Protein AF-Q4R3P5-F1 (afdb_monomer_lite)

Organism: Macaca fascicularis (NCBI:txid9541)

Radius of gyration: 14.94 Å; chains: 1; bounding box: 33×19×39 Å

Sequence (70 aa):
MIRKEAYVHKSVMEELKRIIDDSEITKEDDALWPPPDRVGRQELEIAIGDEHISFTTSKIGSLIDVNQSK

Structure (mmCIF, N/CA/C/O backbone):
data_AF-Q4R3P5-F1
#
_entry.id   AF-Q4R3P5-F1
#
loop_
_atom_site.group_PDB
_atom_site.id
_atom_site.type_symbol
_atom_site.label_atom_id
_atom_site.label_alt_id
_atom_site.label_comp_id
_atom_site.label_asym_id
_atom_site.label_entity_id
_atom_site.label_seq_id
_atom_site.pdbx_PDB_ins_code
_atom_site.Cartn_x
_atom_site.Cartn_y
_atom_site.Cartn_z
_atom_site.occupancy
_atom_site.B_iso_or_equiv
_atom_site.auth_seq_id
_atom_site.auth_comp_id
_atom_site.auth_asym_id
_atom_site.auth_atom_id
_atom_site.pdbx_PDB_model_num
ATOM 1 N N . MET A 1 1 ? 19.796 -3.066 15.131 1.00 84.06 1 MET A N 1
ATOM 2 C CA . MET A 1 1 ? 18.424 -3.552 14.866 1.00 84.06 1 MET A CA 1
ATOM 3 C C . MET A 1 1 ? 17.480 -2.791 15.782 1.00 84.06 1 MET A C 1
ATOM 5 O O . MET A 1 1 ? 17.734 -2.768 16.978 1.00 84.06 1 MET A O 1
ATOM 9 N N . ILE A 1 2 ? 16.464 -2.117 15.241 1.00 96.69 2 ILE A N 1
ATOM 10 C CA . ILE A 1 2 ? 15.464 -1.383 16.032 1.00 96.69 2 ILE A CA 1
ATOM 11 C C . ILE A 1 2 ? 14.151 -2.162 15.924 1.00 96.69 2 ILE A C 1
ATOM 13 O O . ILE A 1 2 ? 13.654 -2.346 14.819 1.00 96.69 2 ILE A O 1
ATOM 17 N N . ARG A 1 3 ? 13.608 -2.627 17.054 1.00 97.94 3 ARG A N 1
ATOM 18 C CA . ARG A 1 3 ? 12.325 -3.344 17.143 1.00 97.94 3 ARG A CA 1
ATOM 19 C C . ARG A 1 3 ? 11.504 -2.710 18.262 1.00 97.94 3 ARG A C 1
ATOM 21 O O . ARG A 1 3 ? 11.992 -2.623 19.386 1.00 97.94 3 ARG A O 1
ATOM 28 N N . LYS A 1 4 ? 10.307 -2.216 17.948 1.00 97.94 4 LYS A N 1
ATOM 29 C CA . LYS A 1 4 ? 9.401 -1.550 18.895 1.00 97.94 4 LYS A CA 1
ATOM 30 C C . LYS A 1 4 ?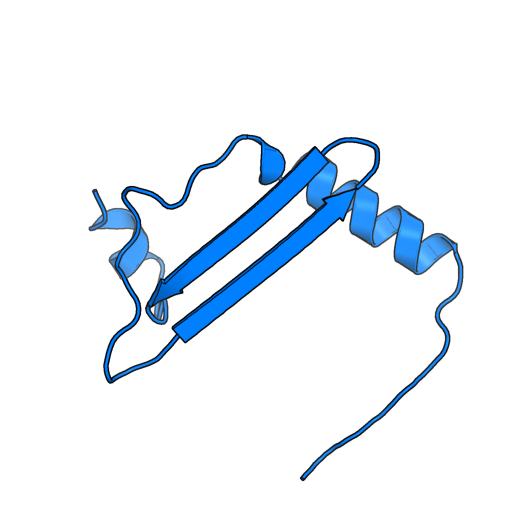 7.976 -2.010 18.631 1.00 97.94 4 LYS A C 1
ATOM 32 O O . LYS A 1 4 ? 7.593 -2.165 17.478 1.00 97.94 4 LYS A O 1
ATOM 37 N N . GLU A 1 5 ? 7.215 -2.186 19.698 1.00 98.25 5 GLU A N 1
ATOM 38 C CA . GLU A 1 5 ? 5.803 -2.553 19.663 1.00 98.25 5 GLU A CA 1
ATOM 39 C C . GLU A 1 5 ? 5.053 -1.636 20.631 1.00 98.25 5 GLU A C 1
ATOM 41 O O . GLU A 1 5 ? 5.580 -1.279 21.689 1.00 98.25 5 GLU A O 1
ATOM 46 N N . ALA A 1 6 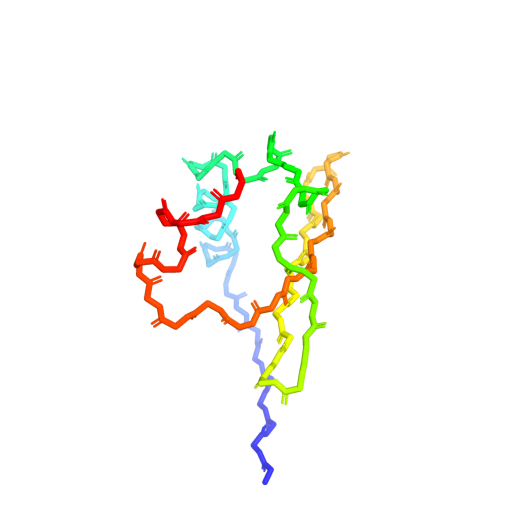? 3.849 -1.216 20.250 1.00 98.44 6 ALA A N 1
ATOM 47 C CA . ALA A 1 6 ? 2.981 -0.381 21.067 1.00 98.44 6 ALA A CA 1
ATOM 48 C C . ALA A 1 6 ? 1.520 -0.633 20.690 1.00 98.44 6 ALA A C 1
ATOM 50 O O . ALA A 1 6 ? 1.210 -0.940 19.540 1.00 98.44 6 ALA A O 1
ATOM 51 N N . TYR A 1 7 ? 0.626 -0.454 21.658 1.00 98.50 7 TYR A N 1
ATOM 52 C CA . TYR A 1 7 ? -0.805 -0.395 21.396 1.00 98.50 7 TYR A CA 1
ATOM 53 C C . TYR A 1 7 ? -1.183 1.028 20.998 1.00 98.50 7 TYR A C 1
ATOM 55 O O . TYR A 1 7 ? -0.719 1.994 21.606 1.00 98.50 7 TYR A O 1
ATOM 63 N N . VAL A 1 8 ? -2.043 1.152 19.994 1.00 98.50 8 VAL A N 1
ATOM 64 C CA . VAL A 1 8 ? -2.590 2.436 19.555 1.00 98.50 8 VAL A CA 1
ATOM 65 C C . VAL A 1 8 ? -4.055 2.543 19.951 1.00 98.50 8 VAL A C 1
ATOM 67 O O . VAL A 1 8 ? -4.770 1.546 20.049 1.00 98.50 8 VAL A O 1
ATOM 70 N N . HIS A 1 9 ? -4.507 3.768 20.198 1.00 98.81 9 HIS A N 1
ATOM 71 C CA . HIS A 1 9 ? -5.917 4.023 20.457 1.00 98.81 9 HIS A CA 1
ATOM 72 C C . HIS A 1 9 ? -6.754 3.778 19.191 1.00 98.81 9 HIS A C 1
ATOM 74 O O . HIS A 1 9 ? -6.266 3.948 18.073 1.00 98.81 9 HIS A O 1
ATOM 80 N N . LYS A 1 10 ? -8.040 3.445 19.360 1.00 98.56 10 LYS A N 1
ATOM 81 C CA . LYS A 1 10 ? -8.971 3.194 18.248 1.00 98.56 10 LYS A CA 1
ATOM 82 C C . LYS A 1 10 ? -9.017 4.346 17.237 1.00 98.56 10 LYS A C 1
ATOM 84 O O . LYS A 1 10 ? -9.060 4.087 16.044 1.00 98.56 10 LYS A O 1
ATOM 89 N N . SER A 1 11 ? -8.921 5.593 17.701 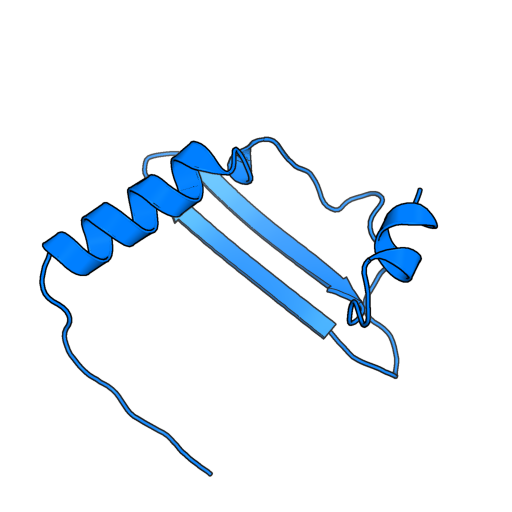1.00 98.62 11 SER A N 1
ATOM 90 C CA . SER A 1 11 ? -8.911 6.780 16.831 1.00 98.62 11 SER A CA 1
ATOM 91 C C . SER A 1 11 ? -7.748 6.795 15.833 1.00 98.62 11 SER A C 1
ATOM 93 O O . SER A 1 11 ? -7.901 7.316 14.738 1.00 98.62 11 SER A O 1
ATOM 95 N N . VAL A 1 12 ? -6.596 6.205 16.178 1.00 98.75 12 VAL A N 1
ATOM 96 C CA . VAL A 1 12 ? -5.459 6.062 15.251 1.00 98.75 12 VAL A CA 1
ATOM 97 C C . VAL A 1 12 ? -5.814 5.080 14.137 1.00 98.75 12 VAL A C 1
ATOM 9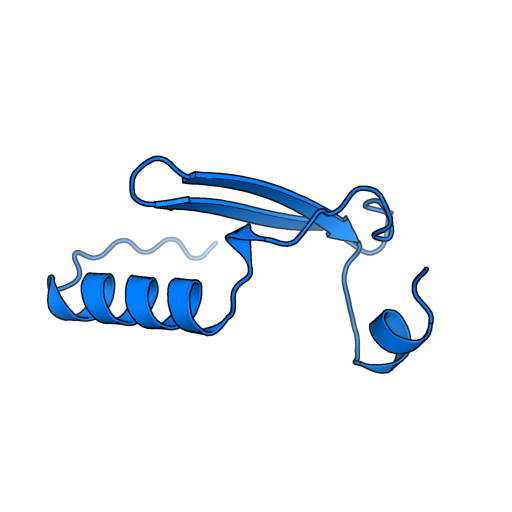9 O O . VAL A 1 12 ? -5.522 5.329 12.973 1.00 98.75 12 VAL A O 1
ATOM 102 N N . MET A 1 13 ? -6.480 3.978 14.489 1.00 98.44 13 MET A N 1
ATOM 103 C CA . MET A 1 13 ? -6.940 2.991 13.512 1.00 98.44 13 MET A CA 1
ATOM 104 C C . MET A 1 13 ? -8.049 3.549 12.615 1.00 98.44 13 MET A C 1
ATOM 106 O O . MET A 1 13 ? -8.069 3.246 11.430 1.00 98.44 13 MET A O 1
ATOM 110 N N . GLU A 1 14 ? -8.969 4.346 13.160 1.00 98.56 14 GLU A N 1
ATOM 111 C CA . GLU A 1 14 ? -10.033 5.002 12.386 1.00 98.56 14 GLU A CA 1
ATOM 112 C C . GLU A 1 14 ? -9.464 6.013 11.388 1.00 98.56 14 GLU A C 1
ATOM 114 O O . GLU A 1 14 ? -9.871 6.017 10.231 1.00 98.56 14 GLU A O 1
ATOM 119 N N . GLU A 1 15 ? -8.470 6.801 11.797 1.00 98.69 15 GLU A N 1
ATOM 120 C CA . GLU A 1 15 ? -7.794 7.740 10.899 1.00 98.69 15 GLU A CA 1
ATOM 121 C C . GLU A 1 15 ? -6.981 7.027 9.813 1.00 98.69 15 GLU A C 1
ATOM 123 O O . GLU A 1 15 ? -6.996 7.447 8.659 1.00 98.69 15 GLU A O 1
ATOM 128 N N . LEU A 1 16 ? -6.315 5.915 10.144 1.00 98.56 16 LEU A N 1
ATOM 129 C CA . LEU A 1 16 ? -5.613 5.108 9.145 1.00 98.56 16 LEU A CA 1
ATOM 130 C C . LEU A 1 16 ? -6.579 4.563 8.083 1.00 98.56 16 LEU A C 1
ATOM 132 O O . LEU A 1 16 ? -6.260 4.608 6.900 1.00 98.56 16 LEU A O 1
ATOM 136 N N . LYS A 1 17 ? -7.766 4.099 8.494 1.00 98.44 17 LYS A N 1
ATOM 137 C CA . LYS A 1 17 ? -8.823 3.678 7.562 1.00 98.44 17 LYS A CA 1
ATOM 138 C C . LYS A 1 17 ? -9.297 4.839 6.694 1.00 98.44 17 LYS A C 1
ATOM 140 O O . LYS A 1 17 ? -9.325 4.686 5.485 1.00 98.44 17 LYS A O 1
ATOM 145 N N . ARG A 1 18 ? -9.557 6.012 7.288 1.00 98.50 18 ARG A N 1
ATOM 146 C CA . ARG A 1 18 ? -9.943 7.219 6.538 1.00 98.50 18 ARG A CA 1
ATOM 147 C C . ARG A 1 18 ? -8.914 7.573 5.459 1.00 98.50 18 ARG A C 1
ATOM 149 O O . ARG A 1 18 ? -9.297 7.874 4.341 1.00 98.50 18 ARG A O 1
ATOM 156 N N . ILE A 1 19 ? -7.617 7.511 5.774 1.00 98.75 19 ILE A N 1
ATOM 157 C CA . ILE A 1 19 ? -6.541 7.775 4.803 1.00 98.75 19 ILE A CA 1
ATOM 158 C C . ILE A 1 19 ? -6.552 6.751 3.657 1.00 98.75 19 ILE A C 1
ATOM 160 O O . ILE A 1 19 ? -6.351 7.134 2.507 1.00 98.75 19 ILE A O 1
ATOM 164 N N . ILE A 1 20 ? -6.775 5.467 3.960 1.00 98.38 20 ILE A N 1
ATOM 165 C CA . ILE A 1 20 ? -6.870 4.399 2.952 1.00 98.38 20 ILE A CA 1
ATOM 166 C C . ILE A 1 20 ? -8.086 4.632 2.050 1.00 98.38 20 ILE A C 1
ATOM 168 O O . ILE A 1 20 ? -7.925 4.676 0.831 1.00 98.38 20 ILE A O 1
ATOM 172 N N . ASP A 1 21 ? -9.260 4.855 2.640 1.00 97.50 21 ASP A N 1
ATOM 173 C CA . ASP A 1 21 ? -10.516 5.077 1.918 1.00 97.50 21 ASP A CA 1
ATOM 174 C C . ASP A 1 21 ? -10.423 6.316 1.008 1.00 97.50 21 ASP A C 1
ATOM 176 O O . ASP A 1 21 ? -10.739 6.240 -0.179 1.00 97.50 21 ASP A O 1
ATOM 180 N N . ASP A 1 22 ? -9.910 7.439 1.530 1.00 98.50 22 ASP A N 1
ATOM 181 C CA . ASP A 1 22 ? -9.753 8.697 0.784 1.00 98.50 22 ASP A CA 1
ATOM 182 C C . ASP A 1 22 ? -8.741 8.584 -0.372 1.00 98.50 22 ASP A C 1
ATOM 184 O O . ASP A 1 22 ? -8.817 9.347 -1.335 1.00 98.50 22 ASP A O 1
ATOM 188 N N . SER A 1 23 ? -7.773 7.665 -0.275 1.00 98.44 23 SER A N 1
ATOM 189 C CA . SER A 1 23 ? -6.762 7.447 -1.319 1.00 98.44 23 SER A CA 1
ATOM 190 C C . SER A 1 23 ? -7.259 6.607 -2.494 1.00 98.44 23 SER A C 1
ATOM 192 O O . SER A 1 23 ? -6.586 6.563 -3.518 1.00 98.44 23 SER A O 1
ATOM 194 N N . GLU A 1 24 ? -8.393 5.916 -2.330 1.00 98.12 24 GLU A N 1
ATOM 195 C CA . GLU A 1 24 ? -8.951 4.965 -3.300 1.00 98.12 24 GLU A CA 1
ATOM 196 C C . GLU A 1 24 ? -7.992 3.830 -3.714 1.00 98.12 24 GLU A C 1
ATOM 198 O O . GLU A 1 24 ? -8.233 3.140 -4.701 1.00 98.12 24 GLU A O 1
ATOM 203 N N . ILE A 1 25 ? -6.933 3.580 -2.935 1.00 98.19 25 ILE A N 1
ATOM 204 C CA . ILE A 1 25 ? -5.862 2.626 -3.260 1.00 98.19 25 ILE A CA 1
ATOM 205 C C . ILE A 1 25 ? -6.355 1.185 -3.469 1.00 98.19 25 ILE A C 1
ATOM 207 O O . ILE A 1 25 ? -5.703 0.409 -4.160 1.00 98.19 25 ILE A O 1
ATOM 211 N N . THR A 1 26 ? -7.510 0.816 -2.907 1.00 97.56 26 THR A N 1
ATOM 212 C CA . THR A 1 26 ? -8.122 -0.510 -3.094 1.00 97.56 26 THR A CA 1
ATOM 213 C C . THR A 1 26 ? -8.718 -0.720 -4.489 1.00 97.56 26 THR A C 1
ATOM 215 O O . THR A 1 26 ? -9.029 -1.852 -4.850 1.00 97.56 26 THR A O 1
ATOM 218 N N . LYS A 1 27 ? -8.845 0.345 -5.292 1.00 97.06 27 LYS A N 1
ATOM 219 C CA . LYS A 1 27 ? -9.293 0.294 -6.693 1.00 97.06 27 LYS A CA 1
ATOM 220 C C . LYS A 1 27 ? -8.143 0.145 -7.694 1.00 97.06 27 LYS A C 1
ATOM 222 O O . LYS A 1 27 ? -8.410 -0.030 -8.882 1.00 97.06 27 LYS A O 1
ATOM 227 N N . GLU A 1 28 ? -6.900 0.247 -7.231 1.00 97.94 28 GLU A N 1
ATOM 228 C CA . GLU A 1 28 ? -5.699 0.150 -8.060 1.00 97.94 28 GLU A CA 1
ATOM 229 C C . GLU A 1 28 ? -5.223 -1.302 -8.214 1.00 97.94 28 GLU A C 1
ATOM 231 O O . GLU A 1 28 ? -5.594 -2.185 -7.440 1.00 97.94 28 GLU A O 1
ATOM 236 N N . ASP A 1 29 ? -4.375 -1.540 -9.214 1.00 97.75 29 ASP A N 1
ATOM 237 C CA . ASP A 1 29 ? -3.777 -2.844 -9.503 1.00 97.75 29 ASP A CA 1
ATOM 238 C C . ASP A 1 29 ? -2.314 -2.668 -9.935 1.00 97.75 29 ASP A C 1
ATOM 240 O O . ASP A 1 29 ? -1.977 -1.763 -10.707 1.00 97.75 29 ASP A O 1
ATOM 244 N N . ASP A 1 30 ? -1.427 -3.521 -9.423 1.00 98.25 30 ASP A N 1
ATOM 245 C CA . ASP A 1 30 ? 0.014 -3.412 -9.644 1.00 98.25 30 ASP A CA 1
ATOM 246 C C . ASP A 1 30 ? 0.516 -4.177 -10.880 1.00 98.25 30 ASP A C 1
ATOM 248 O O . ASP A 1 30 ? 1.721 -4.180 -11.142 1.00 98.25 30 ASP A O 1
ATOM 252 N N . ALA A 1 31 ? -0.359 -4.770 -11.706 1.00 97.94 31 ALA A N 1
ATOM 253 C CA . ALA A 1 31 ? 0.054 -5.600 -12.844 1.00 97.94 31 ALA A CA 1
ATOM 254 C C . ALA A 1 31 ? 0.913 -4.863 -13.886 1.00 97.94 31 ALA A C 1
ATOM 256 O O . ALA A 1 31 ? 1.639 -5.500 -14.658 1.00 97.94 31 ALA A O 1
ATOM 257 N N . LEU A 1 32 ? 0.828 -3.531 -13.940 1.00 97.81 32 LEU A N 1
ATOM 258 C CA . LEU A 1 32 ? 1.632 -2.689 -14.833 1.00 97.81 32 LEU A CA 1
ATOM 259 C C . LEU A 1 32 ? 2.784 -1.966 -14.125 1.00 97.81 32 LEU A C 1
ATOM 261 O O . LEU A 1 32 ? 3.575 -1.288 -14.789 1.00 97.81 32 LEU A O 1
ATOM 265 N N . TRP A 1 33 ? 2.905 -2.107 -12.805 1.00 98.00 33 TRP A N 1
ATOM 266 C CA . TRP A 1 33 ? 3.946 -1.439 -12.037 1.00 98.00 33 TRP A CA 1
ATOM 267 C C . TRP A 1 33 ? 5.314 -2.100 -12.278 1.00 98.00 33 TRP A C 1
ATOM 269 O O . TRP A 1 33 ? 5.398 -3.280 -12.638 1.00 98.00 33 TRP A O 1
ATOM 279 N N . PRO A 1 34 ? 6.427 -1.362 -12.112 1.00 97.69 34 PRO A N 1
ATOM 280 C CA . PRO A 1 34 ? 7.759 -1.939 -12.245 1.00 97.69 34 PRO A CA 1
ATOM 281 C C . PRO A 1 34 ? 7.980 -3.081 -11.236 1.00 97.69 34 PRO A C 1
ATOM 283 O O . PRO A 1 34 ? 7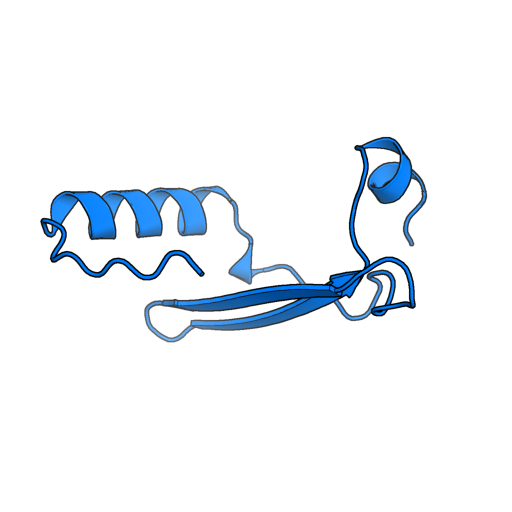.817 -2.865 -10.035 1.00 97.69 34 PRO A O 1
ATOM 286 N N . PRO A 1 35 ? 8.403 -4.282 -11.666 1.00 97.44 35 PRO A N 1
ATOM 287 C CA . PRO A 1 35 ? 8.640 -5.389 -10.745 1.00 97.44 35 PRO A CA 1
ATOM 288 C C . PRO A 1 35 ? 9.869 -5.118 -9.858 1.00 97.44 35 PRO A C 1
ATOM 290 O O . PRO A 1 35 ? 10.768 -4.384 -10.276 1.00 97.44 35 PRO A O 1
ATOM 293 N N . PRO A 1 36 ? 9.971 -5.744 -8.670 1.00 97.94 36 PRO A N 1
ATOM 294 C CA . PRO A 1 36 ? 11.136 -5.612 -7.798 1.00 97.94 36 PRO A CA 1
ATOM 295 C C . PRO A 1 36 ? 12.458 -5.925 -8.498 1.00 97.94 36 PRO A C 1
ATOM 297 O O . PRO A 1 36 ? 12.551 -6.854 -9.304 1.00 97.94 36 PRO A O 1
ATOM 300 N N . ASP A 1 37 ? 13.507 -5.197 -8.126 1.00 95.94 37 ASP A N 1
ATOM 301 C CA . ASP A 1 37 ? 14.829 -5.336 -8.729 1.00 95.94 37 ASP A CA 1
ATOM 302 C C . ASP A 1 37 ? 15.960 -5.321 -7.680 1.00 95.94 37 ASP A C 1
ATOM 304 O O . ASP A 1 37 ? 15.748 -5.435 -6.471 1.00 95.94 37 ASP A O 1
ATOM 308 N N . ARG A 1 38 ? 17.209 -5.210 -8.152 1.00 95.94 38 ARG A N 1
ATOM 309 C CA . ARG A 1 38 ? 18.409 -5.158 -7.299 1.00 95.94 38 ARG A CA 1
ATOM 310 C C . ARG A 1 38 ? 18.517 -3.896 -6.430 1.00 95.94 38 ARG A C 1
ATOM 312 O O . ARG A 1 38 ? 19.306 -3.891 -5.490 1.00 95.94 38 ARG A O 1
ATOM 319 N N . VAL A 1 39 ? 17.825 -2.815 -6.790 1.00 95.25 39 VAL A N 1
ATOM 320 C CA . VAL A 1 39 ? 17.823 -1.526 -6.082 1.00 95.25 39 VAL A CA 1
ATOM 321 C C . VAL A 1 39 ? 16.868 -1.590 -4.899 1.00 95.25 39 VAL A C 1
ATOM 323 O O . VAL A 1 39 ? 17.193 -1.077 -3.824 1.00 95.25 39 VAL A O 1
ATOM 326 N N . GLY A 1 40 ? 15.715 -2.236 -5.068 1.00 96.44 40 GLY A N 1
ATOM 327 C CA . GLY A 1 40 ? 14.830 -2.496 -3.947 1.00 96.44 40 GLY A CA 1
ATOM 328 C C . GLY A 1 40 ? 13.480 -3.097 -4.303 1.00 96.44 40 GLY A C 1
ATOM 329 O O . GLY A 1 40 ? 13.144 -3.352 -5.457 1.00 96.44 40 GLY A O 1
ATOM 330 N N . ARG A 1 41 ? 12.711 -3.309 -3.237 1.00 97.81 41 ARG A N 1
ATOM 331 C CA . ARG A 1 41 ? 11.361 -3.861 -3.233 1.00 97.81 41 ARG A CA 1
ATOM 332 C C . ARG A 1 41 ? 10.521 -3.057 -2.250 1.00 97.81 41 ARG A C 1
ATOM 334 O O . ARG A 1 41 ? 10.993 -2.764 -1.149 1.00 97.81 41 ARG A O 1
ATOM 341 N N . GLN A 1 42 ? 9.306 -2.713 -2.646 1.00 98.56 42 GLN A N 1
ATOM 342 C CA . GLN A 1 42 ? 8.281 -2.148 -1.777 1.00 98.56 42 GLN A CA 1
ATOM 343 C C . GLN A 1 42 ? 7.064 -3.066 -1.803 1.00 98.56 42 GLN A C 1
ATOM 345 O O . GLN A 1 42 ? 6.715 -3.601 -2.854 1.00 98.56 42 GLN A O 1
ATOM 350 N N . GLU A 1 43 ? 6.451 -3.253 -0.640 1.00 98.50 43 GLU A N 1
ATOM 351 C CA . GLU A 1 43 ? 5.267 -4.088 -0.457 1.00 98.50 43 GLU A CA 1
ATOM 352 C C . GLU A 1 43 ? 4.226 -3.290 0.316 1.00 98.50 43 GLU A C 1
ATOM 354 O O . GLU A 1 43 ? 4.561 -2.604 1.289 1.00 98.50 43 GLU A O 1
ATOM 359 N N . LEU A 1 44 ? 2.975 -3.386 -0.117 1.00 98.50 44 LEU A N 1
ATOM 360 C CA . LEU A 1 44 ? 1.829 -2.838 0.591 1.00 98.50 44 LEU A CA 1
ATOM 361 C C . LEU A 1 44 ? 0.733 -3.895 0.600 1.00 98.50 44 LEU A C 1
ATOM 363 O O . LEU A 1 44 ? 0.278 -4.323 -0.454 1.00 98.50 44 LEU A O 1
ATOM 367 N N . GLU A 1 45 ? 0.306 -4.302 1.788 1.00 98.50 45 GLU A N 1
ATOM 368 C CA . GLU A 1 45 ? -0.806 -5.228 1.965 1.00 98.50 45 GLU A CA 1
ATOM 369 C C . GLU A 1 45 ? -1.830 -4.591 2.900 1.00 98.50 45 GLU A C 1
ATOM 371 O O . GLU A 1 45 ? -1.482 -4.110 3.984 1.00 98.50 45 GLU A O 1
ATOM 376 N N . ILE A 1 46 ? -3.088 -4.559 2.466 1.00 98.38 46 ILE A N 1
ATOM 377 C CA . ILE A 1 46 ? -4.189 -3.953 3.214 1.00 98.38 46 ILE A CA 1
ATOM 378 C C . ILE A 1 46 ? -5.366 -4.923 3.203 1.00 98.38 46 ILE A C 1
ATOM 380 O O . ILE A 1 46 ? -5.809 -5.355 2.143 1.00 98.38 46 ILE A O 1
ATOM 384 N N . ALA A 1 47 ? -5.890 -5.221 4.393 1.00 97.50 47 ALA A N 1
ATOM 385 C CA . ALA A 1 47 ? -7.164 -5.903 4.589 1.00 97.50 47 ALA A CA 1
ATOM 386 C C . ALA A 1 47 ? -8.111 -4.966 5.353 1.00 97.50 47 ALA A C 1
ATOM 388 O O . ALA A 1 47 ? -7.841 -4.606 6.506 1.00 97.50 47 ALA A O 1
ATOM 389 N N . ILE A 1 48 ? -9.204 -4.549 4.713 1.00 95.75 48 ILE A N 1
ATOM 390 C CA . ILE A 1 48 ? -10.167 -3.599 5.276 1.00 95.75 48 ILE A CA 1
ATOM 391 C C . ILE A 1 48 ? -11.592 -3.968 4.851 1.00 95.75 48 ILE A C 1
ATOM 393 O O . ILE A 1 48 ? -11.917 -4.026 3.673 1.00 95.75 48 ILE A O 1
ATOM 397 N N . GLY A 1 49 ? -12.462 -4.235 5.831 1.00 93.25 49 GLY A N 1
ATOM 398 C CA . GLY A 1 49 ? -13.805 -4.745 5.538 1.00 93.25 49 GLY A CA 1
ATOM 399 C C . GLY A 1 49 ? -13.730 -6.084 4.801 1.00 93.25 49 GLY A C 1
ATOM 400 O O . GLY A 1 49 ? -13.104 -7.013 5.308 1.00 93.25 49 GLY A O 1
ATOM 401 N N . ASP A 1 50 ? -14.343 -6.140 3.619 1.00 95.00 50 ASP A N 1
ATOM 402 C CA . ASP A 1 50 ? -14.326 -7.299 2.715 1.00 95.00 50 ASP A CA 1
ATOM 403 C C . ASP A 1 50 ? -13.307 -7.144 1.564 1.00 95.00 50 ASP A C 1
ATOM 405 O O . ASP A 1 50 ? -13.223 -8.008 0.691 1.00 95.00 50 ASP A O 1
ATOM 409 N N . GLU A 1 51 ? -12.531 -6.054 1.547 1.00 95.88 51 GLU A N 1
ATOM 410 C CA . GLU A 1 51 ? -11.508 -5.785 0.535 1.00 95.88 51 GLU A CA 1
ATOM 411 C C . GLU A 1 51 ? -10.123 -6.243 1.011 1.00 95.88 51 GLU A C 1
ATOM 413 O O . GLU A 1 51 ? -9.730 -6.051 2.170 1.00 95.88 51 GLU A O 1
ATOM 418 N N . HIS A 1 52 ? -9.358 -6.831 0.091 1.00 97.94 52 HIS A N 1
ATOM 419 C CA . HIS A 1 52 ? -7.966 -7.215 0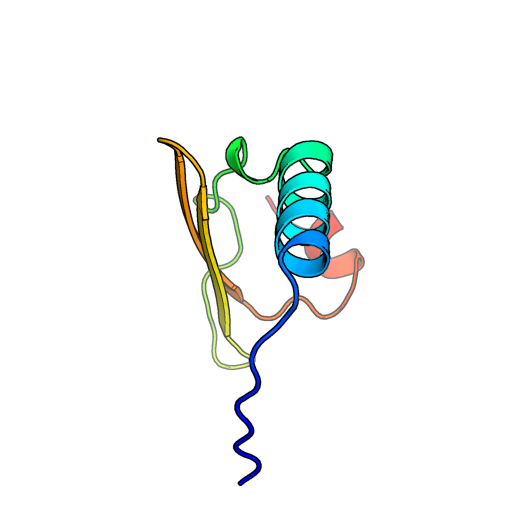.307 1.00 97.94 52 HIS A CA 1
ATOM 420 C C . HIS A 1 52 ? -7.147 -6.909 -0.942 1.00 97.94 52 HIS A C 1
ATOM 422 O O . HIS A 1 52 ? -7.502 -7.341 -2.038 1.00 97.94 52 HIS A O 1
ATOM 428 N N . ILE A 1 53 ? -6.054 -6.171 -0.757 1.00 98.19 53 ILE A N 1
ATOM 429 C CA . ILE A 1 53 ? -5.070 -5.875 -1.800 1.00 98.19 53 ILE A CA 1
ATOM 430 C C . ILE A 1 53 ? -3.671 -6.246 -1.322 1.00 98.19 53 ILE A C 1
ATOM 432 O O . ILE A 1 53 ? -3.350 -6.154 -0.132 1.00 98.19 53 ILE A O 1
ATOM 436 N N . SER A 1 54 ? -2.823 -6.638 -2.266 1.00 98.50 54 SER A N 1
ATOM 437 C CA . SER A 1 54 ? -1.412 -6.920 -2.032 1.00 98.50 54 SER A CA 1
ATOM 438 C C . SER A 1 54 ? -0.623 -6.461 -3.247 1.00 98.50 54 SER A C 1
ATOM 440 O O . SER A 1 54 ? -0.774 -7.026 -4.326 1.00 98.50 54 SER A O 1
ATOM 442 N N . PHE A 1 55 ? 0.192 -5.427 -3.065 1.00 98.69 55 PHE A N 1
ATOM 443 C CA . PHE A 1 55 ? 1.009 -4.841 -4.119 1.00 98.69 55 PHE A CA 1
ATOM 444 C C . PHE A 1 55 ? 2.487 -5.090 -3.875 1.00 98.69 55 PHE A C 1
ATOM 446 O O . PHE A 1 55 ? 2.968 -5.071 -2.737 1.00 98.69 55 PHE A O 1
ATOM 453 N N . THR A 1 56 ? 3.227 -5.273 -4.961 1.00 98.62 56 THR A N 1
ATOM 454 C CA . THR A 1 56 ? 4.673 -5.458 -4.963 1.00 98.62 56 THR A CA 1
ATOM 455 C C . THR A 1 56 ? 5.299 -4.703 -6.133 1.00 98.62 56 THR A C 1
ATOM 457 O O . THR A 1 56 ? 5.017 -4.972 -7.293 1.00 98.62 56 THR A O 1
ATOM 460 N N . THR A 1 57 ? 6.224 -3.787 -5.840 1.00 98.50 57 THR A N 1
ATOM 461 C CA . THR A 1 57 ? 6.888 -2.962 -6.866 1.00 98.50 57 THR A CA 1
ATOM 462 C C . THR A 1 57 ? 8.367 -2.734 -6.554 1.00 98.50 57 THR A C 1
ATOM 464 O O . THR A 1 57 ? 8.850 -3.057 -5.460 1.00 98.50 57 THR A O 1
ATOM 467 N N . SER A 1 58 ? 9.117 -2.214 -7.526 1.00 97.94 58 SER A N 1
ATOM 468 C CA . SER A 1 58 ? 10.477 -1.711 -7.305 1.00 97.94 58 SER A CA 1
ATOM 469 C C . SER A 1 58 ? 10.475 -0.478 -6.395 1.00 97.94 58 SER A C 1
ATOM 471 O O . SER A 1 58 ? 9.443 0.109 -6.076 1.00 97.94 58 SER A O 1
ATOM 473 N N . LYS A 1 59 ? 11.660 -0.061 -5.951 1.00 97.44 59 LYS A N 1
ATOM 474 C CA . LYS A 1 59 ? 11.817 1.165 -5.172 1.00 97.44 59 LYS A CA 1
ATOM 475 C C . LYS A 1 59 ? 11.543 2.396 -6.043 1.00 97.44 59 LYS A C 1
ATOM 477 O O . LYS A 1 59 ? 12.319 2.695 -6.945 1.00 97.44 59 LYS A O 1
ATOM 482 N N . ILE A 1 60 ? 10.518 3.164 -5.688 1.00 97.06 60 ILE A N 1
ATOM 483 C CA . ILE A 1 60 ? 10.208 4.462 -6.300 1.00 97.06 60 ILE A CA 1
ATOM 484 C C . ILE A 1 60 ? 11.057 5.540 -5.613 1.00 97.06 60 ILE A C 1
ATOM 486 O O . ILE A 1 60 ? 10.968 5.744 -4.400 1.00 97.06 60 ILE A O 1
ATOM 490 N N . GLY A 1 61 ? 11.931 6.209 -6.367 1.00 96.31 61 GLY A N 1
ATOM 491 C CA . GLY A 1 61 ? 12.842 7.226 -5.838 1.00 96.31 61 GLY A CA 1
ATOM 492 C C . GLY A 1 61 ? 12.269 8.639 -5.900 1.00 96.31 61 GLY A C 1
ATOM 493 O O . GLY A 1 61 ? 12.561 9.465 -5.033 1.00 96.31 61 GLY A O 1
ATOM 494 N N . SER A 1 62 ? 11.464 8.928 -6.920 1.00 97.31 62 SER A N 1
ATOM 495 C CA . SER A 1 62 ? 10.857 10.239 -7.140 1.00 97.31 62 SER A CA 1
ATOM 496 C C . SER A 1 62 ? 9.578 10.146 -7.976 1.00 97.31 62 SER A C 1
ATOM 498 O O . SER A 1 62 ? 9.273 9.111 -8.561 1.00 97.31 62 SER A O 1
ATOM 500 N N . LEU A 1 63 ? 8.863 11.267 -8.108 1.00 97.25 63 LEU A N 1
ATOM 501 C CA . LEU A 1 63 ? 7.708 11.364 -9.009 1.00 97.25 63 LEU A CA 1
ATOM 502 C C . LEU A 1 63 ? 8.072 11.175 -10.491 1.00 97.25 63 LEU A C 1
ATOM 504 O O . LEU A 1 63 ? 7.195 10.873 -11.292 1.00 97.25 63 LEU A O 1
ATOM 508 N N . ILE A 1 64 ? 9.345 11.339 -10.872 1.00 97.88 64 ILE A N 1
ATOM 509 C CA . ILE A 1 64 ? 9.787 11.092 -12.252 1.00 97.88 64 ILE A CA 1
ATOM 510 C C . ILE A 1 64 ? 9.613 9.611 -12.606 1.00 97.88 64 ILE A C 1
ATOM 512 O O . ILE A 1 64 ? 9.148 9.318 -13.703 1.00 97.88 64 ILE A O 1
ATOM 516 N N . ASP A 1 65 ? 9.918 8.704 -11.674 1.00 96.31 65 ASP A N 1
ATOM 517 C CA . ASP A 1 65 ? 9.820 7.254 -11.893 1.00 96.31 65 ASP A CA 1
ATOM 518 C C . ASP A 1 65 ? 8.363 6.826 -12.130 1.00 96.31 65 ASP A C 1
ATOM 520 O O . ASP A 1 65 ? 8.093 5.964 -12.962 1.00 96.31 65 ASP A O 1
ATOM 524 N N . VAL A 1 66 ? 7.422 7.484 -11.442 1.00 97.25 66 VAL A N 1
ATOM 525 C CA . VAL A 1 66 ? 5.974 7.286 -11.619 1.00 97.25 66 VAL A CA 1
ATOM 526 C C . VAL A 1 66 ? 5.511 7.852 -12.960 1.00 97.25 66 VAL A C 1
ATOM 528 O O . VAL A 1 66 ? 4.856 7.167 -13.728 1.00 97.25 66 VAL A O 1
ATOM 531 N N . ASN A 1 67 ? 5.901 9.083 -13.301 1.00 97.50 67 ASN A N 1
ATOM 532 C CA . ASN A 1 67 ? 5.500 9.711 -14.568 1.00 97.50 67 ASN A CA 1
ATOM 533 C C . ASN A 1 67 ? 6.031 8.978 -15.816 1.00 97.50 67 ASN A C 1
ATOM 535 O O . ASN A 1 67 ? 5.547 9.223 -16.919 1.00 97.50 67 ASN A O 1
ATOM 539 N N . GLN A 1 68 ? 7.059 8.140 -15.658 1.00 96.00 68 GLN A N 1
ATOM 540 C CA . GLN A 1 68 ? 7.654 7.321 -16.716 1.00 96.00 68 GLN A CA 1
ATOM 541 C C . GLN A 1 68 ? 7.213 5.848 -16.656 1.00 96.00 68 GLN A C 1
ATOM 543 O O . GLN A 1 68 ? 7.719 5.042 -17.443 1.00 96.00 68 GLN A O 1
ATOM 548 N N . SER A 1 69 ? 6.302 5.479 -15.745 1.00 94.81 69 SER A N 1
ATOM 549 C CA . SER A 1 69 ? 5.729 4.133 -15.701 1.00 94.81 69 SER A CA 1
ATOM 550 C C . SER A 1 69 ? 4.755 3.897 -16.860 1.00 94.81 69 SER A C 1
ATOM 552 O O . SER A 1 69 ? 4.406 4.817 -17.604 1.00 94.81 69 SER A O 1
ATOM 554 N N . LYS A 1 70 ? 4.366 2.632 -17.046 1.00 90.44 70 LYS A N 1
ATOM 555 C CA . LYS A 1 70 ? 3.308 2.264 -17.992 1.00 90.44 70 LYS A CA 1
ATOM 556 C C . LYS A 1 70 ? 1.945 2.768 -17.546 1.00 90.44 70 LYS A C 1
ATOM 558 O O . LYS A 1 70 ? 1.767 2.922 -16.318 1.00 90.44 70 LYS A O 1
#

Foldseek 3Di:
DDDDDDDDDVVVVVVVVVVCVVVVCLVDDCPQAAAADPQGKDWDWDDDDPGTDIHIHYDDPDVVSVVPTD

Secondary structure (DSSP, 8-state):
---------HHHHHHHHHHHHHHTGGG---TTSPPP-SS--EEEEEEETTEEEEEEEPPP-SHHHHHT--

pLDDT: mean 97.35, std 2.13, range [84.06, 98.81]

InterPro domains:
  IPR004023 Mago nashi protein [PF02792] (1-70)
  IPR004023 Mago nashi protein [PTHR12638] (1-70)
  IPR036605 Mago nashi superfamily [G3DSA:3.30.1560.10] (1-70)
  IPR036605 Mago nashi superfamily [SSF89817] (1-70)